Protein AF-A0A4Q4WPJ8-F1 (afdb_monomer_lite)

Foldseek 3Di:
DDLCPLVVVLLVLLLVLLVQLQVLLVVCLVVVDWQCNVPDPPCSVCCPPDNVLSVVSNVLSVVSNVLSPLPPVNFPDPCSWDLVNLLVCLQVNLVSQCRTNSRPVSSVSSVVSSVSSVVSVVVVNTDHRVVVVVVDPPDPDDDDDD

Structure (mmCIF, N/CA/C/O backbone):
data_AF-A0A4Q4WPJ8-F1
#
_entry.id   AF-A0A4Q4WPJ8-F1
#
loop_
_atom_site.group_PDB
_atom_site.id
_atom_site.type_symbol
_atom_site.label_atom_id
_atom_site.label_alt_id
_atom_site.label_comp_id
_atom_site.label_asym_id
_atom_site.label_entity_id
_atom_site.label_seq_id
_atom_site.pdbx_PDB_ins_code
_atom_site.Cartn_x
_atom_site.Cartn_y
_atom_site.Cartn_z
_atom_site.occupancy
_atom_site.B_iso_or_equiv
_atom_site.auth_seq_id
_atom_site.auth_comp_id
_atom_site.auth_asym_id
_atom_site.auth_atom_id
_atom_site.pdbx_PDB_model_num
ATOM 1 N N . MET A 1 1 ? -21.142 8.620 23.535 1.00 42.44 1 MET A N 1
ATOM 2 C CA . MET A 1 1 ? -20.916 9.604 22.446 1.00 42.44 1 MET A CA 1
ATOM 3 C C . MET A 1 1 ? -20.169 8.919 21.303 1.00 42.44 1 MET A C 1
ATOM 5 O O . MET A 1 1 ? -19.276 8.132 21.590 1.00 42.44 1 MET A O 1
ATOM 9 N N . GLY A 1 2 ? -20.585 9.121 20.047 1.00 52.44 2 GLY A N 1
ATOM 10 C CA . GLY A 1 2 ? -20.150 8.338 18.876 1.00 52.44 2 GLY A CA 1
ATOM 11 C C . GLY A 1 2 ? -18.647 8.429 18.582 1.00 52.44 2 GLY A C 1
ATOM 12 O O . GLY A 1 2 ? -18.163 9.456 18.123 1.00 52.44 2 GLY A O 1
ATOM 13 N N . ARG A 1 3 ? -17.912 7.343 18.847 1.00 54.84 3 ARG A N 1
ATOM 14 C CA . ARG A 1 3 ? -16.440 7.248 18.770 1.00 54.84 3 ARG A CA 1
ATOM 15 C C . ARG A 1 3 ? -15.956 6.444 17.556 1.00 54.84 3 ARG A C 1
ATOM 17 O O . ARG A 1 3 ? -15.234 5.469 17.708 1.00 54.84 3 ARG A O 1
ATOM 24 N N . LEU A 1 4 ? -16.415 6.786 16.353 1.00 62.56 4 LEU A N 1
ATOM 25 C CA . LEU A 1 4 ? -16.035 6.053 15.131 1.00 62.56 4 LEU A CA 1
ATOM 26 C C . LEU A 1 4 ? -15.477 6.948 14.022 1.00 62.56 4 LEU A C 1
ATOM 28 O O . LEU A 1 4 ? -15.262 6.476 12.907 1.00 62.56 4 LEU A O 1
ATOM 32 N N . ILE A 1 5 ? -15.269 8.236 14.294 1.00 81.69 5 ILE A N 1
ATOM 33 C CA . ILE A 1 5 ? -14.914 9.215 13.262 1.00 81.69 5 ILE A CA 1
ATOM 34 C C . ILE A 1 5 ? -13.553 8.875 12.645 1.00 81.69 5 ILE A C 1
ATOM 36 O O . ILE A 1 5 ? -13.420 8.911 11.424 1.00 81.69 5 ILE A O 1
ATOM 40 N N . LYS A 1 6 ? -12.561 8.485 13.457 1.00 87.50 6 LYS A N 1
ATOM 41 C CA . LYS A 1 6 ? -11.191 8.266 12.973 1.00 87.50 6 LYS A CA 1
ATOM 42 C C . LYS A 1 6 ? -11.077 6.960 12.211 1.00 87.50 6 LYS A C 1
ATOM 44 O O . LYS A 1 6 ? -10.492 6.948 11.135 1.00 87.50 6 LYS A O 1
ATOM 49 N N . ASN A 1 7 ? -11.711 5.895 12.699 1.00 85.00 7 ASN A N 1
ATOM 50 C CA . ASN A 1 7 ? -11.764 4.624 11.976 1.00 85.00 7 ASN A CA 1
ATOM 51 C C . ASN A 1 7 ? -12.413 4.752 10.592 1.00 85.00 7 ASN A C 1
ATOM 53 O O . ASN A 1 7 ? -11.876 4.240 9.610 1.00 85.00 7 ASN A O 1
ATOM 57 N N . HIS A 1 8 ? -13.546 5.452 10.489 1.00 85.94 8 HIS A N 1
ATOM 58 C CA . HIS A 1 8 ? -14.195 5.668 9.192 1.00 85.94 8 HIS A CA 1
ATOM 59 C C . HIS A 1 8 ? -13.368 6.584 8.294 1.00 85.94 8 HIS A C 1
ATOM 61 O O . HIS A 1 8 ? -13.252 6.330 7.097 1.00 85.94 8 HIS A O 1
ATOM 67 N N . TRP A 1 9 ? -12.745 7.611 8.868 1.00 90.06 9 TRP A N 1
ATOM 68 C CA . TRP A 1 9 ? -11.863 8.502 8.129 1.00 90.06 9 TRP A CA 1
ATOM 69 C C . TRP A 1 9 ? -10.638 7.766 7.570 1.00 90.06 9 TRP A C 1
ATOM 71 O O . TRP A 1 9 ? -10.382 7.838 6.369 1.00 90.06 9 TRP A O 1
ATOM 81 N N . ALA A 1 10 ? -9.944 6.977 8.393 1.00 92.44 10 ALA A N 1
ATOM 82 C CA . ALA A 1 10 ? -8.820 6.147 7.966 1.00 92.44 10 ALA A CA 1
ATOM 83 C C . ALA A 1 10 ? -9.228 5.169 6.857 1.00 92.44 10 ALA A C 1
ATOM 85 O O . ALA A 1 10 ? -8.515 5.009 5.865 1.00 92.44 10 ALA A O 1
ATOM 86 N N . ARG A 1 11 ? -10.414 4.565 6.976 1.00 91.19 11 ARG A N 1
ATOM 87 C CA . ARG A 1 11 ? -10.980 3.673 5.961 1.00 91.19 11 ARG A CA 1
ATOM 88 C C . ARG A 1 11 ? -11.234 4.374 4.631 1.00 91.19 11 ARG A C 1
ATOM 90 O O . ARG A 1 11 ? -10.881 3.831 3.589 1.00 91.19 11 ARG A O 1
ATOM 97 N N . LEU A 1 12 ? -11.795 5.582 4.651 1.00 92.44 12 LEU A N 1
ATOM 98 C CA . LEU A 1 12 ? -11.997 6.380 3.438 1.00 92.44 12 LEU A CA 1
ATOM 99 C C . LEU A 1 12 ? -10.667 6.750 2.773 1.00 92.44 12 LEU A C 1
ATOM 101 O O . LEU A 1 12 ? -10.544 6.636 1.552 1.00 92.44 12 LEU A O 1
ATOM 105 N N . ILE A 1 13 ? -9.656 7.126 3.563 1.00 95.50 13 ILE A N 1
ATOM 106 C CA . ILE A 1 13 ? -8.308 7.393 3.041 1.00 95.50 13 ILE A CA 1
ATOM 107 C C . ILE A 1 13 ? -7.739 6.123 2.402 1.00 95.50 13 ILE A C 1
ATOM 109 O O . ILE A 1 13 ? -7.217 6.178 1.294 1.00 95.50 13 ILE A O 1
ATOM 113 N N . THR A 1 14 ? -7.892 4.971 3.057 1.00 96.00 14 THR A N 1
ATOM 114 C CA . THR A 1 14 ? -7.352 3.693 2.571 1.00 96.00 14 THR A CA 1
ATOM 115 C C . THR A 1 14 ? -8.040 3.225 1.291 1.00 96.00 14 THR A C 1
ATOM 117 O O . THR A 1 14 ? -7.365 2.768 0.374 1.00 96.00 14 THR A O 1
ATOM 120 N N . LEU A 1 15 ? -9.362 3.400 1.172 1.00 95.56 15 LEU A N 1
ATOM 121 C CA . LEU A 1 15 ? -10.102 3.120 -0.065 1.00 95.56 15 LEU A CA 1
ATOM 122 C C . LEU A 1 15 ? -9.647 4.017 -1.215 1.00 95.56 15 LEU A C 1
ATOM 124 O O . LEU A 1 15 ? -9.462 3.543 -2.335 1.00 95.56 15 LEU A O 1
ATOM 128 N N . THR A 1 16 ? -9.431 5.300 -0.924 1.00 96.75 16 THR A N 1
ATOM 129 C CA . THR A 1 16 ? -8.927 6.268 -1.905 1.00 96.75 16 THR A CA 1
ATOM 130 C C . THR A 1 16 ? -7.507 5.905 -2.345 1.00 96.75 16 THR A C 1
ATOM 132 O O . THR A 1 16 ? -7.223 5.865 -3.541 1.00 96.75 16 THR A O 1
ATOM 135 N N . ALA A 1 17 ? -6.633 5.566 -1.392 1.00 97.81 17 ALA A N 1
ATOM 136 C CA . ALA A 1 17 ? -5.269 5.115 -1.653 1.00 97.81 17 ALA A CA 1
ATOM 137 C C . ALA A 1 17 ? -5.248 3.834 -2.498 1.00 97.81 17 ALA A C 1
ATOM 139 O O . ALA A 1 17 ? -4.497 3.761 -3.464 1.00 97.81 17 ALA A O 1
ATOM 140 N N . ALA A 1 18 ? -6.116 2.868 -2.193 1.00 97.62 18 ALA A N 1
ATOM 141 C CA . ALA A 1 18 ? -6.215 1.604 -2.917 1.00 97.62 18 ALA A CA 1
ATOM 142 C C . ALA A 1 18 ? -6.708 1.779 -4.353 1.00 97.62 18 ALA A C 1
ATOM 144 O O . ALA A 1 18 ? -6.111 1.229 -5.277 1.00 97.62 18 ALA A O 1
ATOM 145 N N . ALA A 1 19 ? -7.748 2.590 -4.564 1.00 97.75 19 ALA A N 1
ATOM 146 C CA . ALA A 1 19 ? -8.211 2.922 -5.907 1.00 97.75 19 ALA A CA 1
ATOM 147 C C . ALA A 1 19 ? -7.098 3.596 -6.729 1.00 97.75 19 ALA A C 1
ATOM 149 O O . ALA A 1 19 ? -6.856 3.212 -7.873 1.00 97.75 19 ALA A O 1
ATOM 150 N N . TYR A 1 20 ? -6.372 4.543 -6.124 1.00 97.81 20 TYR A N 1
ATOM 151 C CA . TYR A 1 20 ? -5.226 5.185 -6.764 1.00 97.81 20 TYR A CA 1
ATOM 152 C C . TYR A 1 20 ? -4.112 4.174 -7.072 1.00 97.81 20 TYR A C 1
ATOM 154 O O . TYR A 1 20 ? -3.595 4.164 -8.186 1.00 97.81 20 TYR A O 1
ATOM 162 N N . GLN A 1 21 ? -3.752 3.304 -6.122 1.00 98.31 21 GLN A N 1
ATOM 163 C CA . GLN A 1 21 ? -2.697 2.299 -6.291 1.00 98.31 21 GLN A CA 1
ATOM 164 C C . GLN A 1 21 ? -2.997 1.356 -7.461 1.00 98.31 21 GLN A C 1
ATOM 166 O O . GLN A 1 21 ? -2.092 1.049 -8.230 1.00 98.31 21 GLN A O 1
ATOM 171 N N . ILE A 1 22 ? -4.257 0.937 -7.634 1.00 98.31 22 ILE A N 1
ATOM 172 C CA . ILE A 1 22 ? -4.683 0.092 -8.759 1.00 98.31 22 ILE A CA 1
ATOM 173 C C . ILE A 1 22 ? -4.440 0.811 -10.090 1.00 98.31 22 ILE A C 1
ATOM 175 O O . ILE A 1 22 ? -3.797 0.254 -10.977 1.00 98.31 22 ILE A O 1
ATOM 179 N N . VAL A 1 23 ? -4.913 2.053 -10.226 1.00 98.19 23 VAL A N 1
ATOM 180 C CA . VAL A 1 23 ? -4.746 2.832 -11.465 1.00 98.19 23 VAL A CA 1
ATOM 181 C C . VAL A 1 23 ? -3.264 3.100 -11.748 1.00 98.19 23 VAL A C 1
ATOM 183 O O . VAL A 1 23 ? -2.806 2.894 -12.869 1.00 98.19 23 VAL A O 1
ATOM 186 N N . ALA A 1 24 ? -2.494 3.468 -10.723 1.00 97.62 24 ALA A N 1
ATOM 187 C CA . ALA A 1 24 ? -1.056 3.695 -10.824 1.00 97.62 24 ALA A CA 1
ATOM 188 C C . ALA A 1 24 ? -0.276 2.426 -11.210 1.00 97.62 24 ALA A C 1
ATOM 190 O O . ALA A 1 24 ? 0.669 2.492 -11.994 1.00 97.62 24 ALA A O 1
ATOM 191 N N . ALA A 1 25 ? -0.672 1.260 -10.690 1.00 97.44 25 ALA A N 1
ATOM 192 C CA . ALA A 1 25 ? -0.075 -0.017 -11.066 1.00 97.44 25 ALA A CA 1
ATOM 193 C C . ALA A 1 25 ? -0.321 -0.333 -12.546 1.00 97.44 25 ALA A C 1
ATOM 195 O O . ALA A 1 25 ? 0.611 -0.740 -13.238 1.00 97.44 25 ALA A O 1
ATOM 196 N N . LEU A 1 26 ? -1.545 -0.094 -13.037 1.00 97.69 26 LEU A N 1
ATOM 197 C CA . LEU A 1 26 ? -1.903 -0.257 -14.450 1.00 97.69 26 LEU A CA 1
ATOM 198 C C . LEU A 1 26 ? -1.088 0.681 -15.351 1.00 97.69 26 LEU A C 1
ATOM 200 O O . LEU A 1 26 ? -0.519 0.232 -16.343 1.00 97.69 26 LEU A O 1
ATOM 204 N N . GLU A 1 27 ? -0.962 1.956 -14.982 1.00 96.81 27 GLU A N 1
ATOM 205 C CA . GLU A 1 27 ? -0.115 2.918 -15.698 1.00 96.81 27 GLU A CA 1
ATOM 206 C C . GLU A 1 27 ? 1.365 2.494 -15.698 1.00 96.81 27 GLU A C 1
ATOM 208 O O . GLU A 1 27 ? 2.063 2.615 -16.708 1.00 96.81 27 GLU A O 1
ATOM 213 N N . GLY A 1 28 ? 1.837 1.916 -14.590 1.00 94.75 28 GLY A N 1
ATOM 214 C CA . GLY A 1 28 ? 3.195 1.399 -14.446 1.00 94.75 28 GLY A CA 1
ATOM 215 C C . GLY A 1 28 ? 3.558 0.277 -15.426 1.00 94.75 28 GLY A C 1
ATOM 216 O O . GLY A 1 28 ? 4.749 0.055 -15.651 1.00 94.75 28 GLY A O 1
ATOM 217 N N . TYR A 1 29 ? 2.586 -0.424 -16.027 1.00 95.19 29 TYR A N 1
ATOM 218 C CA . TYR A 1 29 ? 2.866 -1.383 -17.107 1.00 95.19 29 TYR A CA 1
ATOM 219 C C . TYR A 1 29 ? 3.254 -0.683 -18.414 1.00 95.19 29 TYR A C 1
ATOM 221 O O . TYR A 1 29 ? 4.068 -1.211 -19.168 1.00 95.19 29 TYR A O 1
ATOM 229 N N . PHE A 1 30 ? 2.707 0.507 -18.677 1.00 94.81 30 PHE A N 1
ATOM 230 C CA . PHE A 1 30 ? 3.013 1.290 -19.877 1.00 94.81 30 PHE A CA 1
ATOM 231 C C . PHE A 1 30 ? 4.292 2.119 -19.707 1.00 94.81 30 PHE A C 1
ATOM 233 O O . PHE A 1 30 ? 5.090 2.224 -20.638 1.00 94.81 30 PHE A O 1
ATOM 240 N N . TRP A 1 31 ? 4.526 2.657 -18.505 1.00 94.56 31 TRP A N 1
ATOM 241 C CA . TRP A 1 31 ? 5.720 3.446 -18.178 1.00 94.56 31 TRP A CA 1
ATOM 242 C C . TRP A 1 31 ? 6.460 2.884 -16.954 1.00 94.56 31 TRP A C 1
ATOM 244 O O . TRP A 1 31 ? 6.425 3.489 -15.882 1.00 94.56 31 TRP A O 1
ATOM 254 N N . PRO A 1 32 ? 7.169 1.748 -17.088 1.00 93.44 32 PRO A N 1
ATOM 255 C CA . PRO A 1 32 ? 7.815 1.071 -15.965 1.00 93.44 32 PRO A CA 1
ATOM 256 C C . PRO A 1 32 ? 8.958 1.911 -15.381 1.00 93.44 32 PRO A C 1
ATOM 258 O O . PRO A 1 32 ? 10.046 1.986 -15.959 1.00 93.44 32 PRO A O 1
ATOM 261 N N . LYS A 1 33 ? 8.710 2.543 -14.227 1.00 93.31 33 LYS A N 1
ATOM 262 C CA . LYS A 1 33 ? 9.680 3.388 -13.517 1.00 93.31 33 LYS A CA 1
ATOM 263 C C . LYS A 1 33 ? 9.682 3.108 -12.017 1.00 93.31 33 LYS A C 1
ATOM 265 O O . LYS A 1 33 ? 8.649 3.168 -11.352 1.00 93.31 33 LYS A O 1
ATOM 270 N N . ILE A 1 34 ? 10.872 2.853 -11.481 1.00 94.25 34 ILE A N 1
ATOM 271 C CA . ILE A 1 34 ? 11.128 2.899 -10.038 1.00 94.25 34 ILE A CA 1
ATOM 272 C C . ILE A 1 34 ? 11.117 4.362 -9.590 1.00 94.25 34 ILE A C 1
ATOM 274 O O . ILE A 1 34 ? 11.545 5.247 -10.329 1.00 94.25 34 ILE A O 1
ATOM 278 N N . PHE A 1 35 ? 10.667 4.632 -8.366 1.00 93.75 35 PHE A N 1
ATOM 279 C CA . PHE A 1 35 ? 10.658 5.993 -7.831 1.00 93.75 35 PHE A CA 1
ATOM 280 C C . PHE A 1 35 ? 12.049 6.657 -7.841 1.00 93.75 35 PHE A C 1
ATOM 282 O O . PHE A 1 35 ? 12.199 7.794 -8.278 1.00 93.75 35 PHE A O 1
ATOM 289 N N . TRP A 1 36 ? 13.087 5.914 -7.451 1.00 91.12 36 TRP A N 1
ATOM 290 C CA . TRP A 1 36 ? 14.489 6.355 -7.422 1.00 91.12 36 TRP A CA 1
ATOM 291 C C . TRP A 1 36 ? 15.238 6.259 -8.755 1.00 91.12 36 TRP A C 1
ATOM 293 O O . TRP A 1 36 ? 16.464 6.359 -8.764 1.00 91.12 36 TRP A O 1
ATOM 303 N N . ASP A 1 37 ? 14.541 6.118 -9.882 1.00 90.00 37 ASP A N 1
ATOM 304 C CA . ASP A 1 37 ? 15.170 6.027 -11.208 1.00 90.00 37 ASP A CA 1
ATOM 305 C C . ASP A 1 37 ? 16.034 7.267 -11.553 1.00 90.00 37 ASP A C 1
ATOM 307 O O . ASP A 1 37 ? 16.916 7.210 -12.411 1.00 90.00 37 ASP A O 1
ATOM 311 N N . PHE A 1 38 ? 15.830 8.394 -10.857 1.00 90.31 38 PHE A N 1
ATOM 312 C CA . PHE A 1 38 ? 16.667 9.597 -10.961 1.00 90.31 38 PHE A CA 1
ATOM 313 C C . PHE A 1 38 ? 17.999 9.512 -10.192 1.00 90.31 38 PHE A C 1
ATOM 315 O O . PHE A 1 38 ? 18.918 10.267 -10.494 1.00 90.31 38 PHE A O 1
ATOM 322 N N . LEU A 1 39 ? 18.103 8.627 -9.196 1.00 92.81 39 LEU A N 1
ATOM 323 C CA . LEU A 1 39 ? 19.272 8.483 -8.324 1.00 92.81 39 LEU A CA 1
ATOM 324 C C . LEU A 1 39 ? 20.080 7.219 -8.647 1.00 92.81 39 LEU A C 1
ATOM 326 O O . LEU A 1 39 ? 21.304 7.233 -8.561 1.00 92.81 39 LEU A O 1
ATOM 330 N N . THR A 1 40 ? 19.412 6.119 -9.011 1.00 92.88 40 THR A N 1
ATOM 331 C CA . THR A 1 40 ? 20.059 4.840 -9.332 1.00 92.88 40 THR A CA 1
ATOM 332 C C . THR A 1 40 ? 19.229 4.004 -10.305 1.00 92.88 40 THR A C 1
ATOM 334 O O . THR A 1 40 ? 18.003 4.046 -10.277 1.00 92.88 40 THR A O 1
ATOM 337 N N . LYS A 1 41 ? 19.909 3.203 -11.136 1.00 89.44 41 LYS A N 1
ATOM 338 C CA . LYS A 1 41 ? 19.299 2.229 -12.062 1.00 89.44 41 LYS A CA 1
ATOM 339 C C . LYS A 1 41 ? 19.362 0.786 -11.555 1.00 89.44 41 LYS A C 1
ATOM 341 O O . LYS A 1 41 ? 18.848 -0.119 -12.204 1.00 89.44 41 LYS A O 1
ATOM 346 N N . THR A 1 42 ? 19.979 0.541 -10.396 1.00 91.75 42 THR A N 1
ATOM 347 C CA . THR A 1 42 ? 20.182 -0.818 -9.854 1.00 91.75 42 THR A CA 1
ATOM 348 C C . THR A 1 42 ? 18.864 -1.553 -9.578 1.00 91.75 42 THR A C 1
ATOM 350 O O . THR A 1 42 ? 18.828 -2.779 -9.583 1.00 91.75 42 THR A O 1
ATOM 353 N N . LEU A 1 43 ? 17.771 -0.815 -9.358 1.00 89.19 43 LEU A N 1
ATOM 354 C CA . LEU A 1 43 ? 16.451 -1.366 -9.037 1.00 89.19 43 LEU A CA 1
ATOM 355 C C . LEU A 1 43 ? 15.545 -1.569 -10.263 1.00 89.19 43 LEU A C 1
ATOM 357 O O . LEU A 1 43 ? 14.447 -2.103 -10.113 1.00 89.19 43 LEU A O 1
ATOM 361 N N . ASP A 1 44 ? 15.988 -1.198 -11.470 1.00 89.94 44 ASP A N 1
ATOM 362 C CA . ASP A 1 44 ? 15.175 -1.279 -12.694 1.00 89.94 44 ASP A CA 1
ATOM 363 C C . ASP A 1 44 ? 14.659 -2.694 -12.972 1.00 89.94 44 ASP A C 1
ATOM 365 O O . ASP A 1 44 ? 13.555 -2.849 -13.497 1.00 89.94 44 ASP A O 1
ATOM 369 N N . GLY A 1 45 ? 15.408 -3.717 -12.545 1.00 89.94 45 GLY A N 1
ATOM 370 C CA . GLY A 1 45 ? 15.030 -5.127 -12.663 1.00 89.94 45 GLY A CA 1
ATOM 371 C C . GLY A 1 45 ? 13.679 -5.479 -12.028 1.00 89.94 45 GLY A C 1
ATOM 372 O O . GLY A 1 45 ? 13.068 -6.470 -12.416 1.00 89.94 45 GLY A O 1
ATOM 373 N N . ALA A 1 46 ? 13.190 -4.671 -11.080 1.00 90.06 46 ALA A N 1
ATOM 374 C CA . ALA A 1 46 ? 11.892 -4.873 -10.440 1.00 90.06 46 ALA A CA 1
ATOM 375 C C . ALA A 1 46 ? 10.700 -4.354 -11.271 1.00 90.06 46 ALA A C 1
ATOM 377 O O . ALA A 1 46 ? 9.569 -4.769 -11.018 1.00 90.06 46 ALA A O 1
ATOM 378 N N . VAL A 1 47 ? 10.932 -3.459 -12.240 1.00 92.12 47 VAL A N 1
ATOM 379 C CA . VAL A 1 47 ? 9.882 -2.880 -13.104 1.00 92.12 47 VAL A CA 1
ATOM 380 C C . VAL A 1 47 ? 9.995 -3.304 -14.569 1.00 92.12 47 VAL A C 1
ATOM 382 O O . VAL A 1 47 ? 8.988 -3.268 -15.275 1.00 92.12 47 VAL A O 1
ATOM 385 N N . LYS A 1 48 ? 11.193 -3.681 -15.038 1.00 89.62 48 LYS A N 1
ATOM 386 C CA . LYS A 1 48 ? 11.471 -4.159 -16.402 1.00 89.62 48 LYS A CA 1
ATOM 387 C C . LYS A 1 48 ? 12.719 -5.066 -16.414 1.00 89.62 48 LYS A C 1
ATOM 389 O O . LYS A 1 48 ? 13.658 -4.812 -15.667 1.00 89.62 48 LYS A O 1
ATOM 394 N N . PRO A 1 49 ? 12.790 -6.096 -17.275 1.00 86.88 49 PRO A N 1
ATOM 395 C CA . PRO A 1 49 ? 11.774 -6.516 -18.244 1.00 86.88 49 PRO A CA 1
ATOM 396 C C . PRO A 1 49 ? 10.586 -7.246 -17.601 1.00 86.88 49 PRO A C 1
ATOM 398 O O . PRO A 1 49 ? 9.537 -7.358 -18.223 1.00 86.88 49 PRO A O 1
ATOM 401 N N . VAL A 1 50 ? 10.732 -7.719 -16.360 1.00 90.38 50 VAL A N 1
ATOM 402 C CA . VAL A 1 50 ? 9.653 -8.366 -15.608 1.00 90.38 50 VAL A CA 1
ATOM 403 C C . VAL A 1 50 ? 8.929 -7.303 -14.772 1.00 90.38 50 VAL A C 1
ATOM 405 O O . VAL A 1 50 ? 9.564 -6.696 -13.910 1.00 90.38 50 VAL A O 1
ATOM 408 N N . PRO A 1 51 ? 7.618 -7.071 -14.974 1.00 93.88 51 PRO A N 1
ATOM 409 C CA . PRO A 1 51 ? 6.856 -6.056 -14.246 1.00 93.88 51 PRO A CA 1
ATOM 410 C C . PRO A 1 51 ? 6.429 -6.563 -12.856 1.00 93.88 51 PRO A C 1
ATOM 412 O O . PRO A 1 51 ? 5.240 -6.632 -12.520 1.00 93.88 51 PRO A O 1
ATOM 415 N N . ALA A 1 52 ? 7.401 -6.999 -12.052 1.00 95.69 52 ALA A N 1
ATOM 416 C CA . ALA A 1 52 ? 7.151 -7.594 -10.743 1.00 95.69 52 ALA A CA 1
ATOM 417 C C . ALA A 1 52 ? 6.507 -6.575 -9.795 1.00 95.69 52 ALA A C 1
ATOM 419 O O . ALA A 1 52 ? 5.500 -6.869 -9.151 1.00 95.69 52 ALA A O 1
ATOM 420 N N . LEU A 1 53 ? 7.036 -5.352 -9.756 1.00 95.81 53 LEU A N 1
ATOM 421 C CA . LEU A 1 53 ? 6.575 -4.313 -8.843 1.00 95.81 53 LEU A CA 1
ATOM 422 C C . LEU A 1 53 ? 5.170 -3.797 -9.187 1.00 95.81 53 LEU A C 1
ATOM 424 O O . LEU A 1 53 ? 4.383 -3.524 -8.282 1.00 95.81 53 LEU A O 1
ATOM 428 N N . GLN A 1 54 ? 4.828 -3.711 -10.472 1.00 97.62 54 GLN A N 1
ATOM 429 C CA . GLN A 1 54 ? 3.483 -3.372 -10.941 1.00 97.62 54 GLN A CA 1
ATOM 430 C C . GLN A 1 54 ? 2.485 -4.447 -10.519 1.00 97.62 54 GLN A C 1
ATOM 432 O O . GLN A 1 54 ? 1.429 -4.133 -9.978 1.00 97.62 54 GLN A O 1
ATOM 437 N N . THR A 1 55 ? 2.855 -5.718 -10.691 1.00 97.56 55 THR A N 1
ATOM 438 C CA . THR A 1 55 ? 2.011 -6.858 -10.316 1.00 97.56 55 THR A CA 1
ATOM 439 C C . THR A 1 55 ? 1.777 -6.899 -8.804 1.00 97.56 55 THR A C 1
ATOM 441 O O . THR A 1 55 ? 0.641 -7.060 -8.362 1.00 97.56 55 THR A O 1
ATOM 444 N N . ILE A 1 56 ? 2.825 -6.678 -8.002 1.00 97.44 56 ILE A N 1
ATOM 445 C CA . ILE A 1 56 ? 2.723 -6.576 -6.538 1.00 97.44 56 ILE A CA 1
ATOM 446 C C . ILE A 1 56 ? 1.778 -5.436 -6.141 1.00 97.44 56 ILE A C 1
ATOM 448 O O . ILE A 1 56 ? 0.870 -5.652 -5.340 1.00 97.44 56 ILE A O 1
ATOM 452 N N . ASN A 1 57 ? 1.950 -4.244 -6.721 1.00 98.12 57 ASN A N 1
ATOM 453 C CA . ASN A 1 57 ? 1.098 -3.091 -6.427 1.00 98.12 57 ASN A CA 1
ATOM 454 C C . ASN A 1 57 ? -0.358 -3.309 -6.845 1.00 98.12 57 ASN A C 1
ATOM 456 O O . ASN A 1 57 ? -1.264 -2.924 -6.112 1.00 98.12 57 ASN A O 1
ATOM 460 N N . LEU A 1 58 ? -0.595 -3.961 -7.984 1.00 97.94 58 LEU A N 1
ATOM 461 C CA . LEU A 1 58 ? -1.939 -4.277 -8.453 1.00 97.94 58 LEU A CA 1
ATOM 462 C C . LEU A 1 58 ? -2.648 -5.238 -7.489 1.00 97.94 58 LEU A C 1
ATOM 464 O O . LEU A 1 58 ? -3.778 -4.980 -7.078 1.00 97.94 58 LEU A O 1
ATOM 468 N N . ILE A 1 59 ? -1.968 -6.315 -7.082 1.00 97.94 59 ILE A N 1
ATOM 469 C CA . ILE A 1 59 ? -2.509 -7.296 -6.132 1.00 97.94 59 ILE A CA 1
ATOM 470 C C . ILE A 1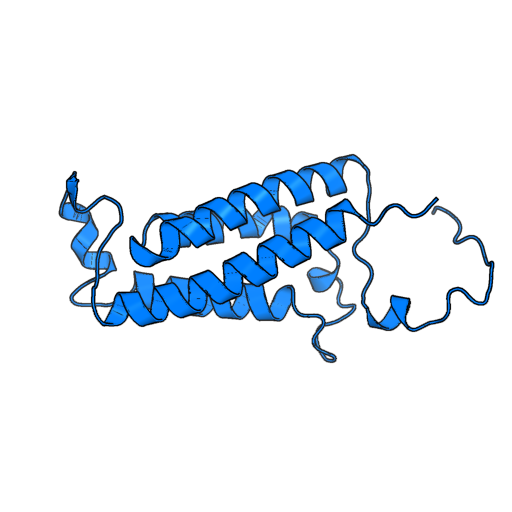 59 ? -2.770 -6.642 -4.773 1.00 97.94 59 ILE A C 1
ATOM 472 O O . ILE A 1 59 ? -3.854 -6.810 -4.216 1.00 97.94 59 ILE A O 1
ATOM 476 N N . MET A 1 60 ? -1.808 -5.878 -4.245 1.00 97.38 60 MET A N 1
ATOM 477 C CA . MET A 1 60 ? -1.959 -5.192 -2.960 1.00 97.38 60 MET A CA 1
ATOM 478 C C . MET A 1 60 ? -3.078 -4.147 -2.993 1.00 97.38 60 MET A C 1
ATOM 480 O O . MET A 1 60 ? -3.882 -4.108 -2.065 1.00 97.38 60 MET A O 1
ATOM 484 N N . GLY A 1 61 ? -3.186 -3.362 -4.067 1.00 96.75 61 GLY A N 1
ATOM 485 C CA . GLY A 1 61 ? -4.251 -2.376 -4.237 1.00 96.75 61 GLY A CA 1
ATOM 486 C C . GLY A 1 61 ? -5.635 -3.024 -4.266 1.00 96.75 61 GLY A C 1
ATOM 487 O O . GLY A 1 61 ? -6.528 -2.597 -3.537 1.00 96.75 61 GLY A O 1
ATOM 488 N N . ILE A 1 62 ? -5.807 -4.113 -5.025 1.00 96.44 62 ILE A N 1
ATOM 489 C CA . ILE A 1 62 ? -7.063 -4.882 -5.054 1.00 96.44 62 ILE A CA 1
ATOM 490 C C . ILE A 1 62 ? -7.368 -5.482 -3.677 1.00 96.44 62 ILE A C 1
ATOM 492 O O . ILE A 1 62 ? -8.502 -5.387 -3.209 1.00 96.44 62 ILE A O 1
ATOM 496 N N . ALA A 1 63 ? -6.373 -6.073 -3.011 1.00 93.81 63 ALA A N 1
ATOM 497 C CA . ALA A 1 63 ? -6.545 -6.671 -1.691 1.00 93.81 63 ALA A CA 1
ATOM 498 C C . ALA A 1 63 ? -6.956 -5.628 -0.640 1.00 93.81 63 ALA A C 1
ATOM 500 O O . ALA A 1 63 ? -7.901 -5.861 0.113 1.00 93.81 63 ALA A O 1
ATOM 501 N N . MET A 1 64 ? -6.306 -4.460 -0.623 1.00 94.44 64 MET A N 1
ATOM 502 C CA . MET A 1 64 ? -6.661 -3.361 0.279 1.00 94.44 64 MET A CA 1
ATOM 503 C C . MET A 1 64 ? -8.042 -2.797 -0.033 1.00 94.44 64 MET A C 1
ATOM 505 O O . MET A 1 64 ? -8.826 -2.577 0.888 1.00 94.44 64 MET A O 1
ATOM 509 N N . PHE A 1 65 ? -8.372 -2.619 -1.314 1.00 93.44 65 PHE A N 1
ATOM 510 C CA . PHE A 1 65 ? -9.698 -2.168 -1.720 1.00 93.44 65 PHE A CA 1
ATOM 511 C C . PHE A 1 65 ? -10.770 -3.160 -1.260 1.00 93.44 65 PHE A C 1
ATOM 513 O O . PHE A 1 65 ? -11.754 -2.752 -0.659 1.00 93.44 65 PHE A O 1
ATOM 520 N N . ALA A 1 66 ? -10.566 -4.463 -1.463 1.00 89.81 66 ALA A N 1
ATOM 521 C CA . ALA A 1 66 ? -11.509 -5.504 -1.058 1.00 89.81 66 ALA A CA 1
ATOM 522 C C . ALA A 1 66 ? -11.630 -5.657 0.468 1.00 89.81 66 ALA A C 1
ATOM 524 O O . ALA A 1 66 ? -12.727 -5.910 0.965 1.00 89.81 66 ALA A O 1
ATOM 525 N N . TRP A 1 67 ? -10.533 -5.496 1.216 1.00 87.25 67 TRP A N 1
ATOM 526 C CA . TRP A 1 67 ? -10.544 -5.543 2.682 1.00 87.25 67 TRP A CA 1
ATOM 527 C C . TRP A 1 67 ? -11.292 -4.338 3.251 1.00 87.25 67 TRP A C 1
ATOM 529 O O . TRP A 1 67 ? -12.155 -4.483 4.121 1.00 87.25 67 TRP A O 1
ATOM 539 N N . ASP A 1 68 ? -11.009 -3.137 2.747 1.00 85.50 68 ASP A N 1
ATOM 540 C CA . ASP A 1 68 ? -11.677 -1.935 3.224 1.00 85.50 68 ASP A CA 1
ATOM 541 C C . ASP A 1 68 ? -13.052 -1.700 2.636 1.00 85.50 68 ASP A C 1
ATOM 543 O O . ASP A 1 68 ? -13.860 -1.001 3.247 1.00 85.50 68 ASP A O 1
ATOM 547 N N . TRP A 1 69 ? -13.406 -2.343 1.536 1.00 82.62 69 TRP A N 1
ATOM 548 C CA . TRP A 1 69 ? -14.781 -2.350 1.082 1.00 82.62 69 TRP A CA 1
ATOM 549 C C . TRP A 1 69 ? -15.614 -3.280 1.978 1.00 82.62 69 TRP A C 1
ATOM 551 O O . TRP A 1 69 ? -15.201 -4.398 2.281 1.00 82.62 69 TRP A O 1
ATOM 561 N N . PRO A 1 70 ? -16.800 -2.868 2.459 1.00 70.62 70 PRO A N 1
ATOM 562 C CA . PRO A 1 70 ? -17.698 -3.729 3.233 1.00 70.62 70 PRO A CA 1
ATOM 563 C C . PRO A 1 70 ? -18.371 -4.778 2.326 1.00 70.62 70 PRO A C 1
ATOM 565 O O . PRO A 1 70 ? -19.595 -4.800 2.208 1.00 70.62 70 PRO A O 1
ATOM 568 N N . LEU A 1 71 ? -17.594 -5.625 1.644 1.00 72.38 71 LEU A N 1
ATOM 569 C CA . LEU A 1 71 ? -18.145 -6.665 0.779 1.00 72.38 71 LEU A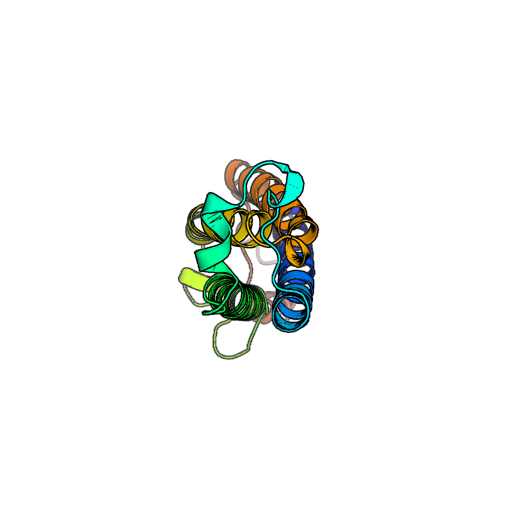 CA 1
ATOM 570 C C . LEU A 1 71 ? -19.026 -7.609 1.615 1.00 72.38 71 LEU A C 1
ATOM 572 O O . LEU A 1 71 ? -18.582 -8.036 2.685 1.00 72.38 71 LEU A O 1
ATOM 576 N N . PRO A 1 72 ? -20.236 -7.974 1.149 1.00 63.88 72 PRO A N 1
ATOM 577 C CA . PRO A 1 72 ? -21.184 -8.776 1.927 1.00 63.88 72 PRO A CA 1
ATOM 578 C C . PRO A 1 72 ? -20.607 -10.089 2.473 1.00 63.88 72 PRO A C 1
ATOM 580 O O . PRO A 1 72 ? -21.036 -10.554 3.521 1.00 63.88 72 PRO A O 1
ATOM 583 N N . TRP A 1 73 ? -19.623 -10.672 1.783 1.00 66.69 73 TRP A N 1
ATOM 584 C CA . TRP A 1 73 ? -19.006 -11.951 2.145 1.00 66.69 73 TRP A CA 1
ATOM 585 C C . TRP A 1 73 ? -17.806 -11.828 3.102 1.00 66.69 73 TRP A C 1
ATOM 587 O O . TRP A 1 73 ? -17.396 -12.824 3.686 1.00 66.69 73 TRP A O 1
ATOM 597 N N . ILE A 1 74 ? -17.238 -10.626 3.274 1.00 65.00 74 ILE A N 1
ATOM 598 C CA . ILE A 1 74 ? -16.050 -10.369 4.122 1.00 65.00 74 ILE A CA 1
ATOM 599 C C . ILE A 1 74 ? -16.418 -9.534 5.359 1.00 65.00 74 ILE A C 1
ATOM 601 O O . ILE A 1 74 ? -15.757 -9.612 6.403 1.00 65.00 74 ILE A O 1
ATOM 605 N N . ALA A 1 75 ? -17.497 -8.753 5.261 1.00 64.94 75 ALA A N 1
ATOM 606 C CA . ALA A 1 75 ? -17.981 -7.881 6.316 1.00 64.94 75 ALA A CA 1
ATOM 607 C C . ALA A 1 75 ? -18.292 -8.669 7.601 1.00 64.94 75 ALA A C 1
ATOM 609 O O . ALA A 1 75 ? -19.142 -9.553 7.623 1.00 64.94 75 ALA A O 1
ATOM 610 N N . GLY A 1 76 ? -17.620 -8.307 8.698 1.00 63.47 76 GLY A N 1
ATOM 611 C CA . GLY A 1 76 ? -17.863 -8.889 10.025 1.00 63.47 76 GLY A CA 1
ATOM 612 C C . GLY A 1 76 ? -16.924 -10.029 10.433 1.00 63.47 76 GLY A C 1
ATOM 613 O O . GLY A 1 76 ? -16.960 -10.441 11.596 1.00 63.47 76 GLY A O 1
ATOM 614 N N . THR A 1 77 ? -16.029 -10.484 9.549 1.00 75.19 77 THR A N 1
ATOM 615 C CA . THR A 1 77 ? -14.951 -11.413 9.938 1.00 75.19 77 THR A CA 1
ATOM 616 C C . THR A 1 77 ? -14.019 -10.780 10.987 1.00 75.19 77 THR A C 1
ATOM 618 O O . THR A 1 77 ? -13.982 -9.557 11.164 1.00 75.19 77 THR A O 1
ATOM 621 N N . SER A 1 78 ? -13.288 -11.601 11.750 1.00 70.31 78 SER A N 1
ATOM 622 C CA . SER A 1 78 ? -12.330 -11.116 12.761 1.00 70.31 78 SER A CA 1
ATOM 623 C C . SER A 1 78 ? -11.210 -10.282 12.131 1.00 70.31 78 SER A C 1
ATOM 625 O O . SER A 1 78 ? -10.874 -9.222 12.650 1.00 70.31 78 SER A O 1
ATOM 627 N N . ILE A 1 79 ? -10.713 -10.709 10.968 1.00 71.69 79 ILE A N 1
ATOM 628 C CA . ILE A 1 79 ? -9.677 -10.008 10.196 1.00 71.69 79 ILE A CA 1
ATOM 629 C C . ILE A 1 79 ? -10.206 -8.680 9.637 1.00 71.69 79 ILE A C 1
ATOM 631 O O . ILE A 1 79 ? -9.522 -7.663 9.712 1.00 71.69 79 ILE A O 1
ATOM 635 N N . HIS A 1 80 ? -11.451 -8.639 9.147 1.00 76.31 80 HIS A N 1
ATOM 636 C CA . HIS A 1 80 ? -12.066 -7.401 8.643 1.00 76.31 80 HIS A CA 1
ATOM 637 C C . HIS A 1 80 ? -12.163 -6.300 9.712 1.00 76.31 80 HIS A C 1
ATOM 639 O O . HIS A 1 80 ? -11.980 -5.117 9.411 1.00 76.31 80 HIS A O 1
ATOM 645 N N . ARG A 1 81 ? -12.417 -6.703 10.964 1.00 75.88 81 ARG A N 1
ATOM 646 C CA . ARG A 1 81 ? -12.614 -5.809 12.115 1.00 75.88 81 ARG A CA 1
ATOM 647 C C . ARG A 1 81 ? -11.334 -5.466 12.882 1.00 75.88 81 ARG A C 1
ATOM 649 O O . ARG A 1 81 ? -11.383 -4.568 13.718 1.00 75.88 81 ARG A O 1
ATOM 656 N N . SER A 1 82 ? -10.225 -6.159 12.634 1.00 84.69 82 SER A N 1
ATOM 657 C CA . SER A 1 82 ? -8.977 -5.940 13.369 1.00 84.69 82 SER A CA 1
ATOM 658 C C . SER A 1 82 ? -8.257 -4.688 12.875 1.00 84.69 82 SER A C 1
ATOM 660 O O . SER A 1 82 ? -7.970 -4.538 11.688 1.00 84.69 82 SER A O 1
ATOM 662 N N . LEU A 1 83 ? -7.956 -3.793 13.812 1.00 85.56 83 LEU A N 1
ATOM 663 C CA . LEU A 1 83 ? -7.120 -2.615 13.581 1.00 85.56 83 LEU A CA 1
ATOM 664 C C . LEU A 1 83 ? -5.639 -2.972 13.583 1.00 85.56 83 LEU A C 1
ATOM 666 O O . LEU A 1 83 ? -4.862 -2.427 12.806 1.00 85.56 83 LEU A O 1
ATOM 670 N N . GLU A 1 84 ? -5.265 -3.941 14.406 1.00 87.50 84 GLU A N 1
ATOM 671 C CA . GLU A 1 84 ? -3.911 -4.458 14.541 1.00 87.50 84 GLU A CA 1
ATOM 672 C C . GLU A 1 84 ? -3.431 -5.063 13.220 1.00 87.50 84 GLU A C 1
ATOM 674 O O . GLU A 1 84 ? -2.346 -4.739 12.741 1.00 87.50 84 GLU A O 1
ATOM 679 N N . ALA A 1 85 ? -4.280 -5.872 12.576 1.00 88.88 85 ALA A N 1
ATOM 680 C CA . ALA A 1 85 ? -3.991 -6.447 11.267 1.00 88.88 85 ALA A CA 1
ATOM 681 C C . ALA A 1 85 ? -3.738 -5.361 10.206 1.00 88.88 85 ALA A C 1
ATOM 683 O O . ALA A 1 85 ? -2.859 -5.503 9.360 1.00 88.88 85 ALA A O 1
ATOM 684 N N . ARG A 1 86 ? -4.462 -4.239 10.278 1.00 89.56 86 ARG A N 1
ATOM 685 C CA . ARG A 1 86 ? -4.307 -3.111 9.347 1.00 89.56 86 ARG A CA 1
ATOM 686 C C . ARG A 1 86 ? -3.007 -2.374 9.587 1.00 89.56 86 ARG A C 1
ATOM 688 O O . ARG A 1 86 ? -2.270 -2.121 8.642 1.00 89.56 86 ARG A O 1
ATOM 695 N N . LEU A 1 87 ? -2.706 -2.078 10.846 1.00 92.56 87 LEU A N 1
ATOM 696 C CA . LEU A 1 87 ? -1.458 -1.431 11.234 1.00 92.56 87 LEU A CA 1
ATOM 697 C C . LEU A 1 87 ? -0.230 -2.282 10.893 1.00 92.56 87 LEU A C 1
ATOM 699 O O . LEU A 1 87 ? 0.817 -1.720 10.590 1.00 92.56 87 LEU A O 1
ATOM 703 N N . ALA A 1 88 ? -0.359 -3.610 10.865 1.00 93.31 88 ALA A N 1
ATOM 704 C CA . ALA A 1 88 ? 0.702 -4.502 10.406 1.00 93.31 88 ALA A CA 1
ATOM 705 C C . ALA A 1 88 ? 0.878 -4.503 8.873 1.00 93.31 88 ALA A C 1
ATOM 707 O O . ALA A 1 88 ? 2.003 -4.575 8.383 1.00 93.31 88 ALA A O 1
ATOM 708 N N . VAL A 1 89 ? -0.215 -4.421 8.105 1.00 94.81 89 VAL A N 1
ATOM 709 C CA . VAL A 1 89 ? -0.192 -4.536 6.632 1.00 94.81 89 VAL A CA 1
ATOM 710 C C . VAL A 1 89 ? 0.088 -3.202 5.934 1.00 94.81 89 VAL A C 1
ATOM 712 O O . VAL A 1 89 ? 0.780 -3.175 4.916 1.00 94.81 89 VAL A O 1
ATOM 715 N N . LEU A 1 90 ? -0.402 -2.083 6.473 1.00 95.44 90 LEU A N 1
ATOM 716 C CA . LEU A 1 90 ? -0.259 -0.755 5.862 1.00 95.44 90 LEU A CA 1
ATOM 717 C C . LEU A 1 90 ? 1.196 -0.347 5.569 1.00 95.44 90 LEU A C 1
ATOM 719 O O . LEU A 1 90 ? 1.429 0.149 4.466 1.00 95.44 90 LEU A O 1
ATOM 723 N N . PRO A 1 91 ? 2.189 -0.584 6.454 1.00 96.56 91 PRO A N 1
ATOM 724 C CA . PRO A 1 91 ? 3.590 -0.301 6.144 1.00 96.56 91 PRO A CA 1
ATOM 725 C C . PRO A 1 91 ? 4.095 -1.044 4.902 1.00 96.56 91 PRO A C 1
ATOM 727 O O . PRO A 1 91 ? 4.821 -0.471 4.091 1.00 96.56 91 PRO A O 1
ATOM 730 N N . LEU A 1 92 ? 3.688 -2.306 4.726 1.00 96.56 92 LEU A N 1
ATOM 731 C CA . LEU A 1 92 ? 4.098 -3.132 3.591 1.00 96.56 92 LEU A CA 1
ATOM 732 C C . LEU A 1 92 ? 3.513 -2.599 2.277 1.00 96.56 92 LEU A C 1
ATOM 734 O O . LEU A 1 92 ? 4.231 -2.467 1.285 1.00 96.56 92 LEU A O 1
ATOM 738 N N . VAL A 1 93 ? 2.223 -2.252 2.282 1.00 97.12 93 VAL A N 1
ATOM 739 C CA . VAL A 1 93 ? 1.538 -1.712 1.098 1.00 97.12 93 VAL A CA 1
ATOM 740 C C . VAL A 1 93 ? 2.054 -0.315 0.748 1.00 97.12 93 VAL A C 1
ATOM 742 O O . VAL A 1 93 ? 2.275 -0.012 -0.428 1.00 97.12 93 VAL A O 1
ATOM 745 N N . ALA A 1 94 ? 2.302 0.522 1.759 1.00 97.81 94 ALA A N 1
ATOM 746 C CA . ALA A 1 94 ? 2.888 1.843 1.575 1.00 97.81 94 ALA A CA 1
ATOM 747 C C . ALA A 1 94 ? 4.290 1.749 0.957 1.00 97.81 94 ALA A C 1
ATOM 749 O O . ALA A 1 94 ? 4.574 2.455 -0.008 1.00 97.81 94 ALA A O 1
ATOM 750 N N . LEU A 1 95 ? 5.141 0.841 1.447 1.00 97.06 95 LEU A N 1
ATOM 751 C CA . LEU A 1 95 ? 6.478 0.618 0.894 1.00 97.06 95 LEU A CA 1
ATOM 752 C C . LEU A 1 95 ? 6.423 0.168 -0.572 1.00 97.06 95 LEU A C 1
ATOM 754 O O . LEU A 1 95 ? 7.113 0.744 -1.413 1.00 97.06 95 LEU A O 1
ATOM 758 N N . ALA A 1 96 ? 5.584 -0.822 -0.894 1.00 96.69 96 ALA A N 1
ATOM 759 C CA . ALA A 1 96 ? 5.411 -1.292 -2.268 1.00 96.69 96 ALA A CA 1
ATOM 760 C C . ALA A 1 96 ? 4.939 -0.168 -3.208 1.00 96.69 96 ALA A C 1
ATOM 762 O O . ALA A 1 96 ? 5.439 -0.057 -4.330 1.00 96.69 96 ALA A O 1
ATOM 763 N N . SER A 1 97 ? 4.034 0.689 -2.723 1.00 97.25 97 SER A N 1
ATOM 764 C CA . SER A 1 97 ? 3.527 1.856 -3.456 1.00 97.25 97 SER A CA 1
ATOM 765 C C . SER A 1 97 ? 4.603 2.914 -3.679 1.00 97.25 97 SER A C 1
ATOM 767 O O . SER A 1 97 ? 4.725 3.436 -4.779 1.00 97.25 97 SER A O 1
ATOM 769 N N . ILE A 1 98 ? 5.416 3.218 -2.664 1.00 97.06 98 ILE A N 1
ATOM 770 C CA . ILE A 1 98 ? 6.483 4.224 -2.767 1.00 97.06 98 ILE A CA 1
ATOM 771 C C . ILE A 1 98 ? 7.567 3.789 -3.756 1.00 97.06 98 ILE A C 1
ATOM 773 O O . ILE A 1 98 ? 8.108 4.634 -4.458 1.00 97.06 98 ILE A O 1
ATOM 777 N N . LEU A 1 99 ? 7.879 2.492 -3.840 1.00 95.88 99 LEU A N 1
ATOM 778 C CA . LEU A 1 99 ? 8.897 1.984 -4.766 1.00 95.88 99 LEU A CA 1
ATOM 779 C C . LEU A 1 99 ? 8.511 2.173 -6.242 1.00 95.88 99 LEU A C 1
ATOM 781 O O . LEU A 1 99 ? 9.399 2.348 -7.080 1.00 95.88 99 LEU A O 1
ATOM 785 N N . LEU A 1 100 ? 7.215 2.150 -6.567 1.00 96.56 100 LEU A N 1
ATOM 786 C CA . LEU A 1 100 ? 6.714 2.377 -7.921 1.00 96.56 100 LEU A CA 1
ATOM 787 C C . LEU A 1 100 ? 6.460 3.873 -8.132 1.00 96.56 100 LEU A C 1
ATOM 789 O O . LEU A 1 100 ? 5.677 4.480 -7.406 1.00 96.56 100 LEU A O 1
ATOM 793 N N . TYR A 1 101 ? 7.075 4.466 -9.156 1.00 95.75 101 TYR A N 1
ATOM 794 C CA . TYR A 1 101 ? 7.019 5.916 -9.379 1.00 95.75 101 TYR A CA 1
ATOM 795 C C . TYR A 1 101 ? 5.582 6.453 -9.494 1.00 95.75 101 TYR A C 1
ATOM 797 O O . TYR A 1 101 ? 5.245 7.484 -8.920 1.00 95.75 101 TYR A O 1
ATOM 805 N N . GLN A 1 102 ? 4.704 5.730 -10.190 1.00 96.75 102 GLN A N 1
ATOM 806 C CA . GLN A 1 102 ? 3.306 6.123 -10.376 1.00 96.75 102 GLN A CA 1
ATOM 807 C C . GLN A 1 102 ? 2.494 6.040 -9.077 1.00 96.75 102 GLN A C 1
ATOM 809 O O . GLN A 1 102 ? 1.528 6.782 -8.910 1.00 96.75 102 GLN A O 1
ATOM 814 N N . ALA A 1 103 ? 2.861 5.147 -8.152 1.00 97.38 103 ALA A N 1
ATOM 815 C CA . ALA A 1 103 ? 2.075 4.851 -6.955 1.00 97.38 103 ALA A CA 1
ATOM 816 C C . ALA A 1 103 ? 2.553 5.600 -5.701 1.00 97.38 103 ALA A C 1
ATOM 818 O O . ALA A 1 103 ? 1.965 5.431 -4.632 1.00 97.38 103 ALA A O 1
ATOM 819 N N . THR A 1 104 ? 3.551 6.484 -5.806 1.00 96.75 104 THR A N 1
ATOM 820 C CA . THR A 1 104 ? 4.084 7.223 -4.651 1.00 96.75 104 THR A CA 1
ATOM 821 C C . THR A 1 104 ? 3.001 8.000 -3.893 1.00 96.75 104 THR A C 1
ATOM 823 O O . THR A 1 104 ? 2.971 7.961 -2.664 1.00 96.75 104 THR A O 1
ATOM 826 N N . ASN A 1 105 ? 2.055 8.627 -4.602 1.00 97.25 105 ASN A N 1
ATOM 827 C CA . ASN A 1 105 ? 0.932 9.339 -3.979 1.00 97.25 105 ASN A CA 1
ATOM 828 C C . ASN A 1 105 ? 0.023 8.402 -3.166 1.00 97.25 105 ASN A C 1
ATOM 830 O O . ASN A 1 105 ? -0.338 8.733 -2.037 1.00 97.25 105 ASN A O 1
ATOM 834 N N . ALA A 1 106 ? -0.287 7.207 -3.687 1.00 97.38 106 ALA A N 1
ATOM 835 C CA . ALA A 1 106 ? -1.013 6.192 -2.921 1.00 97.38 106 ALA A CA 1
ATOM 836 C C . ALA A 1 106 ? -0.234 5.782 -1.668 1.00 97.38 106 ALA A C 1
ATOM 838 O O . ALA A 1 106 ? -0.817 5.689 -0.591 1.00 97.38 106 ALA A O 1
ATOM 839 N N . GLY A 1 107 ? 1.086 5.613 -1.782 1.00 97.56 107 GLY A N 1
ATOM 840 C CA . GLY A 1 107 ? 1.963 5.333 -0.646 1.00 97.56 107 GLY A CA 1
ATOM 841 C C . GLY A 1 107 ? 1.868 6.390 0.456 1.00 97.56 107 GLY A C 1
ATOM 842 O O . GLY A 1 107 ? 1.699 6.045 1.624 1.00 97.56 107 GLY A O 1
ATOM 843 N N . ILE A 1 108 ? 1.885 7.675 0.092 1.00 97.56 108 ILE A N 1
ATOM 844 C CA . ILE A 1 108 ? 1.701 8.784 1.042 1.00 97.56 108 ILE A CA 1
ATOM 845 C C . ILE A 1 108 ? 0.324 8.700 1.711 1.00 97.56 108 ILE A C 1
ATOM 847 O O . ILE A 1 108 ? 0.226 8.824 2.931 1.00 97.56 108 ILE A O 1
ATOM 851 N N . TYR A 1 109 ? -0.739 8.436 0.949 1.00 97.81 109 TYR A N 1
ATOM 852 C CA . TYR A 1 109 ? -2.080 8.284 1.516 1.00 97.81 109 TYR A CA 1
ATOM 853 C C . TYR A 1 109 ? -2.188 7.083 2.461 1.00 97.81 109 TYR A C 1
ATOM 855 O O . TYR A 1 109 ? -2.821 7.201 3.509 1.00 97.81 109 TYR A O 1
ATOM 863 N N . TYR A 1 110 ? -1.520 5.964 2.168 1.00 97.94 110 TYR A N 1
ATOM 864 C CA . TYR A 1 110 ? -1.440 4.832 3.092 1.00 97.94 110 TYR A CA 1
ATOM 865 C C . TYR A 1 110 ? -0.706 5.174 4.391 1.00 97.94 110 TYR A C 1
ATOM 867 O O . TYR A 1 110 ? -1.143 4.742 5.457 1.00 97.94 110 TYR A O 1
ATOM 875 N N . LEU A 1 111 ? 0.360 5.979 4.339 1.00 97.75 111 LEU A N 1
ATOM 876 C CA . LEU A 1 111 ? 1.041 6.455 5.549 1.00 97.75 111 LEU A CA 1
ATOM 877 C C . LEU A 1 111 ? 0.135 7.363 6.388 1.00 97.75 111 LEU A C 1
ATOM 879 O O . LEU A 1 111 ? 0.081 7.214 7.608 1.00 97.75 111 LEU A O 1
ATOM 883 N N . VAL A 1 112 ? -0.626 8.258 5.750 1.00 97.56 112 VAL A N 1
ATOM 884 C CA . VAL A 1 112 ? -1.625 9.078 6.451 1.00 97.56 112 VAL A CA 1
ATOM 885 C C . VAL A 1 112 ? -2.694 8.184 7.080 1.00 97.56 112 VAL A C 1
ATOM 887 O O . VAL A 1 112 ? -2.970 8.315 8.270 1.00 97.56 112 VAL A O 1
ATOM 890 N N . ALA A 1 113 ? -3.247 7.225 6.331 1.00 95.94 113 ALA A N 1
ATOM 891 C CA . ALA A 1 113 ? -4.221 6.271 6.857 1.00 95.94 113 ALA A CA 1
ATOM 892 C C . ALA A 1 113 ? -3.672 5.482 8.051 1.00 95.94 113 ALA A C 1
ATOM 894 O O . ALA A 1 113 ? -4.384 5.298 9.033 1.00 95.94 113 ALA A O 1
ATOM 895 N N . MET A 1 114 ? -2.407 5.060 8.001 1.00 96.00 114 MET A N 1
ATOM 896 C CA . MET A 1 114 ? -1.734 4.366 9.099 1.00 96.00 114 MET A CA 1
ATOM 897 C C . MET A 1 114 ? -1.671 5.225 10.364 1.00 96.00 114 MET A C 1
ATOM 899 O O . MET A 1 114 ? -2.001 4.733 11.439 1.00 96.00 114 MET A O 1
ATOM 903 N N . VAL A 1 115 ? -1.311 6.507 10.248 1.00 96.56 115 VAL A N 1
ATOM 904 C CA . VAL A 1 115 ? -1.303 7.437 11.391 1.00 96.56 115 VAL A CA 1
ATOM 905 C C . VAL A 1 115 ? -2.707 7.593 11.978 1.00 96.56 115 VAL A C 1
ATOM 907 O O . VAL A 1 115 ? -2.877 7.536 13.196 1.00 96.56 115 VAL A O 1
ATOM 910 N N . VAL A 1 116 ? -3.731 7.733 11.132 1.00 94.75 116 VAL A N 1
ATOM 911 C CA . VAL A 1 116 ? -5.120 7.869 11.595 1.00 94.75 116 VAL A CA 1
ATOM 912 C C . VAL A 1 116 ? -5.630 6.576 12.238 1.00 94.75 116 VAL A C 1
ATOM 914 O O . VAL A 1 116 ? -6.259 6.634 13.293 1.00 94.75 116 VAL A O 1
ATOM 917 N N . TYR A 1 117 ? -5.332 5.408 11.663 1.00 93.06 117 TYR A N 1
ATOM 918 C CA . TYR A 1 117 ? -5.667 4.115 12.266 1.00 93.06 117 TYR A CA 1
ATOM 919 C C . TYR A 1 117 ? -4.949 3.901 13.595 1.00 93.06 117 TYR A C 1
ATOM 921 O O . TYR A 1 117 ? -5.545 3.368 14.526 1.00 93.06 117 TYR A O 1
ATOM 929 N N . PHE A 1 118 ? -3.694 4.338 13.713 1.00 93.81 118 PHE A N 1
ATOM 930 C CA . PHE A 1 118 ? -2.944 4.242 14.960 1.00 93.81 118 PHE A CA 1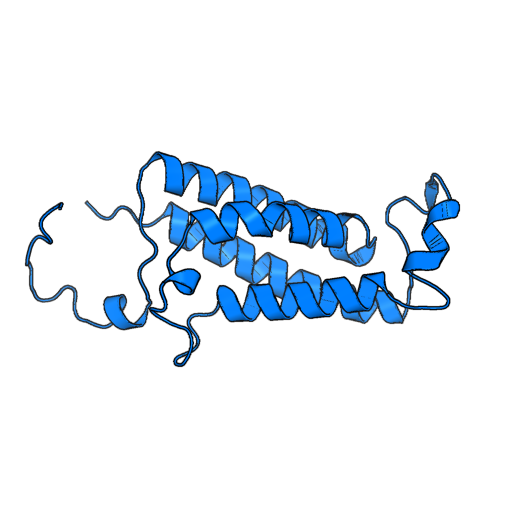
ATOM 931 C C . PHE A 1 118 ? -3.557 5.134 16.041 1.00 93.81 118 PHE A C 1
ATOM 933 O O . PHE A 1 118 ? -3.693 4.712 17.187 1.00 93.81 118 PHE A O 1
ATOM 940 N N . TRP A 1 119 ? -3.999 6.337 15.670 1.00 92.69 119 TRP A N 1
ATOM 941 C CA . TRP A 1 119 ? -4.737 7.216 16.572 1.00 92.69 119 TRP A CA 1
ATOM 942 C C . TRP A 1 119 ? -6.075 6.591 16.996 1.00 92.69 119 TRP A C 1
ATOM 944 O O . TRP A 1 119 ? -6.420 6.564 18.174 1.00 92.69 119 TRP A O 1
ATOM 954 N N . ALA A 1 120 ? -6.824 6.012 16.064 1.00 89.88 120 ALA A N 1
ATOM 955 C CA . ALA A 1 120 ? -8.066 5.332 16.408 1.00 89.88 120 ALA A CA 1
ATOM 956 C C . ALA A 1 120 ? -7.831 4.124 17.339 1.00 89.88 120 ALA A C 1
ATOM 958 O O . ALA A 1 120 ? -8.589 3.913 18.287 1.00 89.88 120 ALA A O 1
ATOM 959 N N . TYR A 1 121 ? -6.745 3.379 17.115 1.00 89.62 121 TYR A N 1
ATOM 960 C CA . TYR A 1 121 ? -6.313 2.275 17.970 1.00 89.62 121 TYR A CA 1
ATOM 961 C C . TYR A 1 121 ? -5.934 2.746 19.382 1.00 89.62 121 TYR A C 1
ATOM 963 O O . TYR A 1 121 ? -6.367 2.135 20.358 1.00 89.62 121 TYR A O 1
ATOM 971 N N . SER A 1 122 ? -5.195 3.853 19.519 1.00 89.38 122 SER A N 1
ATOM 972 C CA . SER A 1 122 ? -4.793 4.382 20.832 1.00 89.38 122 SER A CA 1
ATOM 973 C C . SER A 1 122 ? -5.973 4.882 21.673 1.00 89.38 122 SER A C 1
ATOM 975 O O . SER A 1 122 ? -5.915 4.845 22.900 1.00 89.38 122 SER A O 1
ATOM 977 N N . GLU A 1 123 ? -7.069 5.289 21.031 1.00 87.94 123 GLU A N 1
ATOM 978 C CA . GLU A 1 123 ? -8.324 5.651 21.699 1.00 87.94 123 GLU A CA 1
ATOM 979 C C . GLU A 1 123 ? -9.286 4.468 21.920 1.00 87.94 123 GLU A C 1
ATOM 981 O O . GLU A 1 123 ? -10.369 4.646 22.490 1.00 87.94 123 GLU A O 1
ATOM 986 N N . GLY A 1 124 ? -8.913 3.262 21.479 1.00 84.06 124 GLY A N 1
ATOM 987 C CA . GLY A 1 124 ? -9.740 2.060 21.590 1.00 84.06 124 GLY A CA 1
ATOM 988 C C . GLY A 1 124 ? -10.986 2.073 20.695 1.00 84.06 124 GLY A C 1
ATOM 989 O O . GLY A 1 124 ? -11.982 1.420 21.021 1.00 84.06 124 GLY A O 1
ATOM 990 N N . GLU A 1 125 ? -10.980 2.823 19.584 1.00 82.81 125 GLU A N 1
ATOM 991 C CA . GLU A 1 125 ? -12.080 2.797 18.615 1.00 82.81 125 GLU A CA 1
ATOM 992 C C . GLU A 1 125 ? -12.151 1.411 17.946 1.00 82.81 125 GLU A C 1
ATOM 994 O O . GLU A 1 125 ? -11.141 0.868 17.512 1.00 82.81 125 GLU A O 1
ATOM 999 N N . ARG A 1 126 ? -13.351 0.836 17.791 1.00 73.06 126 ARG A N 1
ATOM 1000 C CA . ARG A 1 126 ? -13.547 -0.457 17.101 1.00 73.06 126 ARG A CA 1
ATOM 1001 C C . ARG A 1 126 ? -14.088 -0.254 15.690 1.00 73.06 126 ARG A C 1
ATOM 1003 O O . ARG A 1 126 ? -14.919 0.623 15.470 1.00 73.06 126 ARG A O 1
ATOM 1010 N N . LEU A 1 127 ? -13.680 -1.094 14.739 1.00 68.75 127 LEU A N 1
ATOM 1011 C CA . LEU A 1 127 ? -14.292 -1.120 13.409 1.00 68.75 127 LEU A CA 1
ATOM 1012 C C . LEU A 1 127 ? -15.661 -1.807 13.467 1.00 68.75 127 LEU A C 1
ATOM 1014 O O . LEU A 1 127 ? -15.782 -2.987 13.806 1.00 68.75 127 LEU A O 1
ATOM 1018 N N . LEU A 1 128 ? -16.704 -1.062 13.110 1.00 61.81 128 LEU A N 1
ATOM 1019 C CA . LEU A 1 128 ? -18.049 -1.593 12.927 1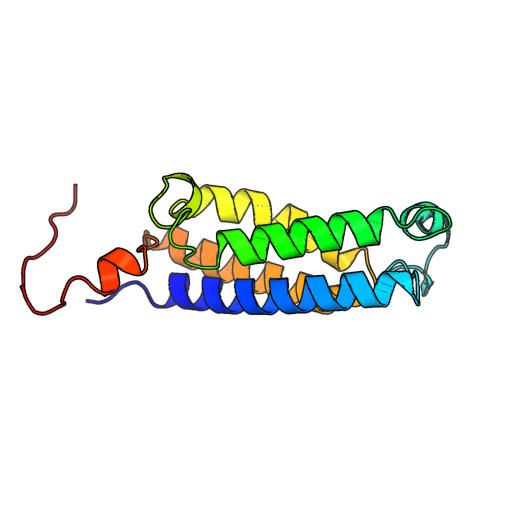.00 61.81 128 LEU A CA 1
ATOM 1020 C C . LEU A 1 128 ? -18.240 -2.026 11.471 1.00 61.81 128 LEU A C 1
ATOM 1022 O O . LEU A 1 128 ? -17.929 -1.300 10.529 1.00 61.81 128 LEU A O 1
ATOM 1026 N N . ALA A 1 129 ? -18.751 -3.242 11.279 1.00 57.28 129 ALA A N 1
ATOM 1027 C CA . ALA A 1 129 ? -19.218 -3.669 9.969 1.00 57.28 129 ALA A CA 1
ATOM 1028 C C . ALA A 1 129 ? -20.474 -2.859 9.612 1.00 57.28 129 ALA A C 1
ATOM 1030 O O . ALA A 1 129 ? -21.379 -2.756 10.436 1.00 57.28 129 ALA A O 1
ATOM 1031 N N . ILE A 1 130 ? -20.564 -2.343 8.382 1.00 53.88 130 ILE A N 1
ATOM 1032 C CA . ILE A 1 130 ? -21.707 -1.533 7.909 1.00 53.88 130 ILE A CA 1
ATOM 1033 C C . ILE A 1 130 ? -23.041 -2.300 8.023 1.00 53.88 130 ILE A C 1
ATOM 1035 O O . ILE A 1 130 ? -24.088 -1.705 8.262 1.00 53.88 130 ILE A O 1
ATOM 1039 N N . ALA A 1 131 ? -23.017 -3.638 7.975 1.00 46.75 131 ALA A N 1
ATOM 1040 C CA . ALA A 1 131 ? -24.192 -4.467 8.262 1.00 46.75 131 ALA A CA 1
ATOM 1041 C C . ALA A 1 131 ? -24.781 -4.219 9.669 1.00 46.75 131 ALA A C 1
ATOM 1043 O O . ALA A 1 131 ? -25.993 -4.279 9.847 1.00 46.75 131 ALA A O 1
ATOM 1044 N N . LYS A 1 132 ? -23.937 -3.888 10.654 1.00 44.31 132 LYS A N 1
ATOM 1045 C CA . LYS A 1 132 ? -24.349 -3.531 12.018 1.00 44.31 132 LYS A CA 1
ATOM 1046 C C . LYS A 1 132 ? -24.773 -2.062 12.144 1.00 44.31 132 LYS A C 1
ATOM 1048 O O . LYS A 1 132 ? -25.497 -1.737 13.071 1.00 44.31 132 LYS A O 1
ATOM 1053 N N . GLU A 1 133 ? -24.375 -1.204 11.208 1.00 49.06 133 GLU A N 1
ATOM 1054 C CA . GLU A 1 133 ? -24.792 0.205 11.135 1.00 49.06 133 GLU A CA 1
ATOM 1055 C C . GLU A 1 133 ? -26.197 0.363 10.520 1.00 49.06 133 GLU A C 1
ATOM 1057 O O . GLU A 1 133 ? -26.931 1.284 10.863 1.00 49.06 133 GLU A O 1
ATOM 1062 N N . ARG A 1 134 ? -26.612 -0.587 9.665 1.00 44.91 134 ARG A N 1
ATOM 1063 C CA . ARG A 1 134 ? -28.000 -0.721 9.179 1.00 44.91 134 ARG A CA 1
ATOM 1064 C C . ARG A 1 134 ? -28.971 -1.309 10.207 1.00 44.91 134 ARG A C 1
ATOM 1066 O O . ARG A 1 134 ? -30.178 -1.229 9.985 1.00 44.91 134 ARG A O 1
ATOM 1073 N N . LEU A 1 135 ? -28.479 -1.903 11.297 1.00 43.00 135 LEU A N 1
ATOM 1074 C CA . LEU A 1 135 ? -29.328 -2.269 12.429 1.00 43.00 135 LEU A CA 1
ATOM 1075 C C . LEU A 1 135 ? -29.542 -1.009 13.268 1.00 43.00 135 LEU A C 1
ATOM 1077 O O . LEU A 1 135 ? -28.579 -0.341 13.640 1.00 43.00 135 LEU A O 1
ATOM 1081 N N . PRO A 1 136 ? -30.800 -0.620 13.472 1.00 40.78 136 PRO A N 1
ATOM 1082 C CA . PRO A 1 136 ? -31.143 0.771 13.644 1.00 40.78 136 PRO A CA 1
ATOM 1083 C C . PRO A 1 136 ? -30.609 1.323 14.966 1.00 40.78 136 PRO A C 1
ATOM 1085 O O . PRO A 1 136 ? -30.804 0.741 16.031 1.00 40.78 136 PRO A O 1
ATOM 1088 N N . LEU A 1 137 ? -30.106 2.555 14.896 1.00 49.59 137 LEU A N 1
ATOM 1089 C CA . LEU A 1 137 ? -30.035 3.524 15.998 1.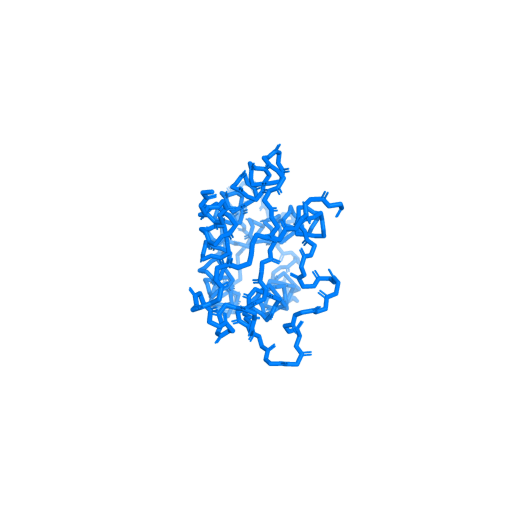00 49.59 137 LEU A CA 1
ATOM 1090 C C . LEU A 1 137 ? -31.416 3.806 16.656 1.00 49.59 137 LEU A C 1
ATOM 1092 O O . LEU A 1 137 ? -31.551 4.766 17.405 1.00 49.59 137 LEU A O 1
ATOM 1096 N N . ALA A 1 138 ? -32.450 3.005 16.366 1.00 48.31 138 ALA A N 1
ATOM 1097 C CA . ALA A 1 138 ? -33.807 3.122 16.893 1.00 48.31 138 ALA A CA 1
ATOM 1098 C C . ALA A 1 138 ? -34.009 2.386 18.225 1.00 48.31 138 ALA A C 1
ATOM 1100 O O . ALA A 1 138 ? -35.043 2.569 18.856 1.00 48.31 138 ALA A O 1
ATOM 1101 N N . GLU A 1 139 ? -33.049 1.582 18.682 1.00 48.62 139 GLU A N 1
ATOM 1102 C CA . GLU A 1 139 ? -33.134 0.967 20.004 1.00 48.62 139 GLU A CA 1
ATOM 1103 C C . GLU A 1 139 ? -31.985 1.477 20.866 1.00 48.62 139 GLU A C 1
ATOM 1105 O O . GLU A 1 139 ? -30.841 1.052 20.723 1.00 48.62 139 GLU A O 1
ATOM 1110 N N . GLY A 1 140 ? -32.298 2.435 21.742 1.00 46.59 140 GLY A N 1
ATOM 1111 C CA . GLY A 1 140 ? -31.395 3.015 22.737 1.00 46.59 140 GLY A CA 1
ATOM 1112 C C . GLY A 1 140 ? -30.937 2.004 23.789 1.00 46.59 140 GLY A C 1
ATOM 1113 O O . GLY A 1 140 ? -31.212 2.170 24.972 1.00 46.59 140 GLY A O 1
ATOM 1114 N N . ARG A 1 141 ? -30.246 0.944 23.370 1.00 45.69 141 ARG A N 1
ATOM 1115 C CA . ARG A 1 141 ? -29.572 0.007 24.263 1.00 45.69 141 ARG A CA 1
ATOM 1116 C C . ARG A 1 141 ? -28.095 0.354 24.302 1.00 45.69 141 ARG A C 1
ATOM 1118 O O . ARG A 1 141 ? -27.366 0.170 23.326 1.00 45.69 141 ARG A O 1
ATOM 1125 N N . GLU A 1 142 ? -27.673 0.871 25.449 1.00 42.03 142 GLU A N 1
ATOM 1126 C CA . GLU A 1 142 ? -26.266 1.004 25.798 1.00 42.03 142 GLU A CA 1
ATOM 1127 C C . GLU A 1 142 ? -25.591 -0.365 25.666 1.00 42.03 142 GLU A C 1
ATOM 1129 O O . GLU A 1 142 ? -26.025 -1.358 26.249 1.00 42.03 142 GLU A O 1
ATOM 1134 N N . ILE A 1 143 ? -24.550 -0.433 24.841 1.00 48.09 143 ILE A N 1
ATOM 1135 C CA . ILE A 1 143 ? -23.744 -1.642 24.689 1.00 48.09 143 ILE A CA 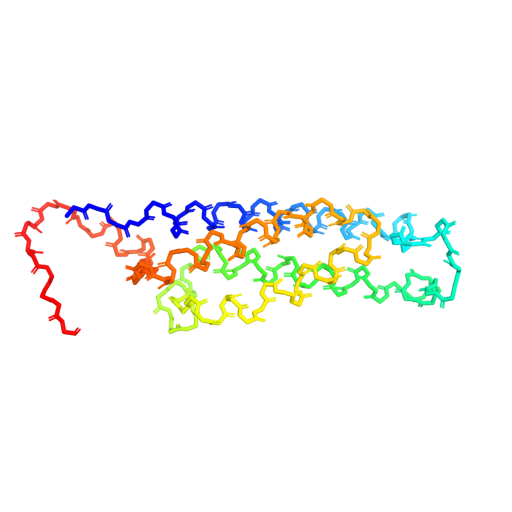1
ATOM 1136 C C . ILE A 1 143 ? -22.799 -1.677 25.900 1.00 48.09 143 ILE A C 1
ATOM 1138 O O . ILE A 1 143 ? -21.977 -0.762 26.014 1.00 48.09 143 ILE A O 1
ATOM 1142 N N . PRO A 1 144 ? -22.880 -2.678 26.797 1.00 33.72 144 PRO A N 1
ATOM 1143 C CA . PRO A 1 144 ? -22.003 -2.730 27.955 1.00 33.72 144 PRO A CA 1
ATOM 1144 C C . PRO A 1 144 ? -20.558 -2.958 27.500 1.00 33.72 144 PRO A C 1
ATOM 1146 O O . PRO A 1 144 ? -20.279 -3.772 26.615 1.00 33.72 144 PRO A O 1
ATOM 1149 N N . PHE A 1 145 ? -19.645 -2.198 28.101 1.00 40.09 145 PHE A N 1
ATOM 1150 C CA . PHE A 1 145 ? -18.209 -2.438 28.034 1.00 40.09 145 PHE A CA 1
ATOM 1151 C C . PHE A 1 145 ? -17.895 -3.708 28.830 1.00 40.09 145 PHE A C 1
ATOM 1153 O O . PHE A 1 145 ? -17.906 -3.675 30.059 1.00 40.09 145 PHE A O 1
ATOM 1160 N N . VAL A 1 146 ? -17.620 -4.800 28.119 1.00 41.38 146 VAL A N 1
ATOM 1161 C CA . VAL A 1 146 ? -16.767 -5.909 28.568 1.00 41.38 146 VAL A CA 1
ATOM 1162 C C . VAL A 1 146 ? -15.881 -6.301 27.392 1.00 41.38 146 VAL A C 1
ATOM 1164 O O . VAL A 1 146 ? -16.401 -6.318 26.246 1.00 41.38 146 VAL A O 1
#

Secondary structure (DSSP, 8-state):
----HHHHHHHHHHHHHHHHHHHHHHHHHHS--BGGGGT-STTGGGTSSS-HHHHHHHHHHHHHHHHHTT-TTTTT-HHHH-HHHHHHHHHHHHHHHHHBGGGHHHHHHHHHHHHHHHHHHHTTPPPPPHHHHSS-TTS--PPP--

pLDDT: mean 84.09, std 17.81, range [33.72, 98.31]

Radius of gyration: 17.76 Å; chains: 1; bounding box: 54×22×48 Å

Sequence (146 aa):
MGRLIKNHWARLITLTAAAYQIVAALEGYFWPKIFWDFLTKTLDGAVKPVPALQTINLIMGIAMFAWDWPLPWIAGTSIHRSLEARLAVLPLVALASILLYQATNAGIYYLVAMVVYFWAYSEGERLLAIAKERLPLAEGREIPFV